Protein AF-A0A7S2CZG2-F1 (afdb_monomer_lite)

Foldseek 3Di:
DWEDWDAFPVRFKTKIKDKDWAAAAPLVDPVSCVVVVHHSVVSLVVCVVCALCACVVVVHDFMWIWIWIAGPPPRHTPDIGTDDGRRGRFFFVLSVQQVVCVVVVHDRGPRATQKAHWDADPVGWIWIWGSPQWIWTARRNYRDTDIDRRRGGARYFAWDDDVQKIWGDHPPDIDMGGD

InterPro domai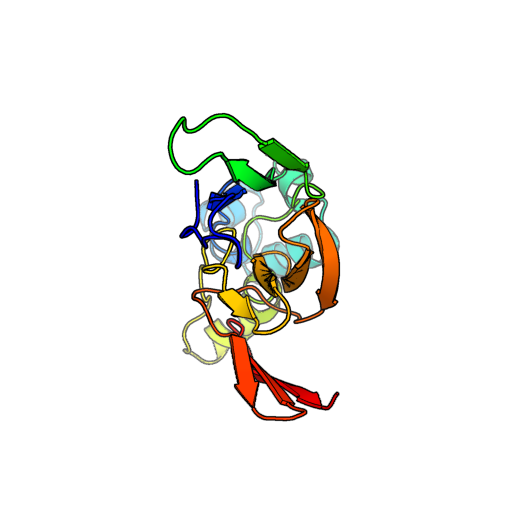ns:
  IPR011047 Quinoprotein alcohol dehydrogenase-like superfamily [SSF50998] (2-143)
  IPR015943 WD40/YVTN repeat-like-containing domain superfamily [G3DSA:2.130.10.10] (1-177)
  IPR018391 Pyrrolo-quinoline quinone beta-propeller repeat [SM00564] (49-82)
  IPR018391 Pyrrolo-quinoline quinone beta-propeller repeat [SM00564] (118-149)

pLDDT: mean 94.66, std 3.88, range [67.12, 98.25]

Organism: NCBI:txid327968

Sequence (179 aa):
CNSWPVVSPDGKSVIVPTGAFVGSPTAGETWIQQALHATREQIHNLSMALGDKELAFYHAQDKKAAVQAYDPKTGELQWSTELKPYGRYAARGDEEGYLQRDARHTRNQCLPAQFGAPTLSGDGKVYVGRADGLLYAVESGTGSFQTFDALAGFLHPGTSWAPGLMAVTTCDGLFVWEY

Structure (mmCIF, N/CA/C/O backbone):
data_AF-A0A7S2CZG2-F1
#
_entry.id   AF-A0A7S2CZG2-F1
#
loop_
_atom_site.group_PDB
_atom_site.id
_atom_site.type_symbol
_atom_site.label_atom_id
_atom_site.label_alt_id
_atom_site.label_comp_id
_atom_site.label_asym_id
_atom_site.label_entity_id
_atom_site.label_seq_id
_atom_site.pdbx_PDB_ins_code
_atom_site.Cartn_x
_atom_site.Cartn_y
_atom_site.Cartn_z
_atom_site.occupancy
_atom_site.B_iso_or_equiv
_atom_site.auth_seq_id
_atom_site.auth_comp_id
_atom_site.auth_asym_id
_atom_site.auth_atom_id
_atom_site.pdbx_PDB_model_num
ATOM 1 N N . CYS A 1 1 ? -1.890 11.545 1.581 1.00 67.12 1 CYS A N 1
ATOM 2 C CA . CYS A 1 1 ? -3.346 11.325 1.485 1.00 67.12 1 CYS A CA 1
ATOM 3 C C . CYS A 1 1 ? -3.788 10.390 2.601 1.00 67.12 1 CYS A C 1
ATOM 5 O O . CYS A 1 1 ? -2.965 9.639 3.111 1.00 67.12 1 CYS A O 1
ATOM 7 N N . ASN A 1 2 ? -5.057 10.446 2.974 1.00 75.75 2 ASN A N 1
ATOM 8 C CA . ASN A 1 2 ? -5.737 9.540 3.894 1.00 75.75 2 ASN A CA 1
ATOM 9 C C . ASN A 1 2 ? -6.685 8.627 3.103 1.00 75.75 2 ASN A C 1
ATOM 11 O O . ASN A 1 2 ? -7.240 9.046 2.089 1.00 75.75 2 ASN A O 1
ATOM 15 N N . SER A 1 3 ? -6.863 7.394 3.568 1.00 84.88 3 SER A N 1
ATOM 16 C CA . SER A 1 3 ? -8.023 6.574 3.198 1.00 84.88 3 SER A CA 1
ATOM 17 C C . SER A 1 3 ? -9.190 6.858 4.158 1.00 84.88 3 SER A C 1
ATOM 19 O O . SER A 1 3 ? -9.101 7.740 5.019 1.00 84.88 3 SER A O 1
ATOM 21 N N . TRP A 1 4 ? -10.304 6.147 3.994 1.00 90.38 4 TRP A N 1
ATOM 22 C CA . TRP A 1 4 ? -11.442 6.234 4.910 1.00 90.38 4 TRP A CA 1
ATOM 23 C C . TRP A 1 4 ? -11.061 5.799 6.341 1.00 90.38 4 TRP A C 1
ATOM 25 O O . TRP A 1 4 ? -10.179 4.959 6.506 1.00 90.38 4 TRP A O 1
ATOM 35 N N . PRO A 1 5 ? -11.710 6.343 7.383 1.00 94.56 5 PRO A N 1
ATOM 36 C CA . PRO A 1 5 ? -11.512 5.896 8.758 1.00 94.56 5 PRO A CA 1
ATOM 37 C C . PRO A 1 5 ? -12.299 4.616 9.076 1.00 94.56 5 PRO A C 1
ATOM 39 O O . PRO A 1 5 ? -13.361 4.372 8.503 1.00 94.56 5 PRO A O 1
ATOM 42 N N . VAL A 1 6 ? -11.853 3.880 10.095 1.00 96.00 6 VAL A N 1
ATOM 43 C CA . VAL A 1 6 ? -12.715 2.996 10.905 1.00 96.00 6 VAL A CA 1
ATOM 44 C C . VAL A 1 6 ? -12.664 3.415 12.372 1.00 96.00 6 VAL A C 1
ATOM 46 O O . VAL A 1 6 ? -11.672 3.980 12.826 1.00 96.00 6 VAL A O 1
ATOM 49 N N . VAL A 1 7 ? -13.729 3.142 13.122 1.00 96.44 7 VAL A N 1
ATOM 50 C CA . VAL A 1 7 ? -13.776 3.346 14.579 1.00 96.44 7 VAL A CA 1
ATOM 51 C C . VAL A 1 7 ? -13.499 2.009 15.268 1.00 96.44 7 VAL A C 1
ATOM 53 O O . VAL A 1 7 ? -13.991 0.983 14.805 1.00 96.44 7 VAL A O 1
ATOM 56 N N . SER A 1 8 ? -12.716 1.996 16.349 1.00 95.31 8 SER A N 1
ATOM 57 C CA . SER A 1 8 ? -12.454 0.784 17.139 1.00 95.31 8 SER A CA 1
ATOM 58 C C . SER A 1 8 ? -13.742 0.205 17.754 1.00 95.31 8 SER A C 1
ATOM 60 O O . SER A 1 8 ? -14.687 0.957 18.008 1.00 95.31 8 SER A O 1
ATOM 62 N N . PRO A 1 9 ? -13.801 -1.107 18.069 1.00 93.50 9 PRO A N 1
ATOM 63 C CA . PRO A 1 9 ? -14.999 -1.729 18.649 1.00 93.50 9 PRO A CA 1
ATOM 64 C C . PRO A 1 9 ? -15.473 -1.088 19.961 1.00 93.50 9 PRO A C 1
ATOM 66 O O . PRO A 1 9 ? -16.662 -1.096 20.266 1.00 93.50 9 PRO A O 1
ATOM 69 N N . ASP A 1 10 ? -14.547 -0.527 20.743 1.00 93.56 10 ASP A N 1
ATOM 70 C CA . ASP A 1 10 ? -14.826 0.151 22.012 1.00 93.56 10 ASP A CA 1
ATOM 71 C C . ASP A 1 10 ? -15.109 1.659 21.866 1.00 93.56 10 ASP A C 1
ATOM 73 O O . ASP A 1 10 ? -15.320 2.347 22.866 1.00 93.56 10 ASP A O 1
ATOM 77 N N . GLY A 1 11 ? -15.101 2.182 20.635 1.00 95.25 11 GLY A N 1
ATOM 78 C CA . GLY A 1 11 ? -15.378 3.583 20.328 1.00 95.25 11 GLY A CA 1
ATOM 79 C C . GLY A 1 11 ? -14.314 4.575 20.803 1.00 95.25 11 GLY A C 1
ATOM 80 O O . GLY A 1 11 ? -14.606 5.770 20.853 1.00 95.25 11 GLY A O 1
ATOM 81 N N . LYS A 1 12 ? -13.111 4.119 21.184 1.00 95.69 12 LYS A N 1
ATOM 82 C CA . LYS A 1 12 ? -12.040 4.984 21.717 1.00 95.69 12 LYS A CA 1
ATOM 83 C C . LYS A 1 12 ? -11.024 5.467 20.686 1.00 95.69 12 LYS A C 1
ATOM 85 O O . LYS A 1 12 ? -10.278 6.389 21.002 1.00 95.69 12 LYS A O 1
ATOM 90 N N . SER A 1 13 ? -10.997 4.894 19.485 1.00 97.50 13 SER A N 1
ATOM 91 C CA . SER A 1 13 ? -10.009 5.226 18.454 1.00 97.50 13 SER A CA 1
ATOM 92 C C . SER A 1 13 ? -10.659 5.378 17.081 1.00 97.50 13 SER A C 1
ATOM 94 O O . SER A 1 13 ? -11.448 4.532 16.667 1.00 97.50 13 SER A O 1
ATOM 96 N N . VAL A 1 14 ? -10.279 6.420 16.343 1.00 97.75 14 VAL A N 1
ATOM 97 C CA . VAL A 1 14 ? -10.475 6.548 14.892 1.00 97.75 14 VAL A CA 1
ATOM 98 C C . VAL A 1 14 ? -9.166 6.170 14.218 1.00 97.75 14 VAL A C 1
ATOM 100 O O . VAL A 1 14 ? -8.155 6.840 14.413 1.00 97.75 14 VAL A O 1
ATOM 103 N N . ILE A 1 15 ? -9.181 5.095 13.436 1.00 97.88 15 ILE A N 1
ATOM 104 C CA . ILE A 1 15 ? -8.002 4.517 12.792 1.00 97.88 15 ILE A CA 1
ATOM 105 C C . ILE A 1 15 ? -8.012 4.890 11.310 1.00 97.88 15 ILE A C 1
ATOM 107 O O . ILE A 1 15 ? -8.991 4.637 10.605 1.00 97.88 15 ILE A O 1
ATOM 111 N N . VAL A 1 16 ? -6.918 5.493 10.846 1.00 96.88 16 VAL A N 1
ATOM 112 C CA . VAL A 1 16 ? -6.755 6.045 9.498 1.00 96.88 16 VAL A CA 1
ATOM 113 C C . VAL A 1 16 ? -5.420 5.586 8.896 1.00 96.88 16 VAL A C 1
ATOM 115 O O . VAL A 1 16 ? -4.354 5.975 9.376 1.00 96.88 16 VAL A O 1
ATOM 118 N N . PRO A 1 17 ? -5.447 4.788 7.819 1.00 96.38 17 PRO A N 1
ATOM 119 C CA . PRO A 1 17 ? -4.294 4.561 6.952 1.00 96.38 17 PRO A CA 1
ATOM 120 C C . PRO A 1 17 ? -3.972 5.813 6.123 1.00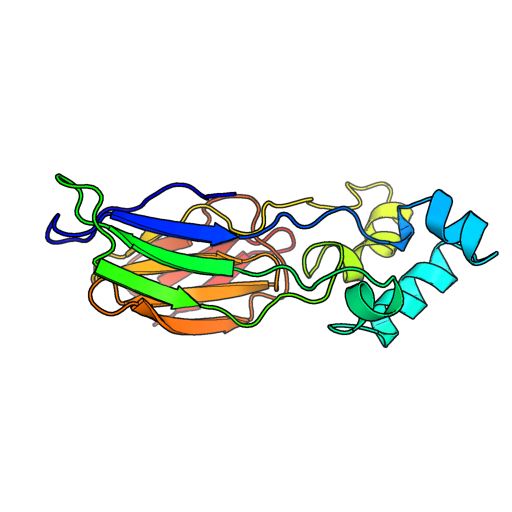 96.38 17 PRO A C 1
ATOM 122 O O . PRO A 1 17 ? -4.846 6.357 5.433 1.00 96.38 17 PRO A O 1
ATOM 125 N N . THR A 1 18 ? -2.716 6.261 6.161 1.00 94.81 18 THR A N 1
ATOM 126 C CA . THR A 1 18 ? -2.221 7.475 5.491 1.00 94.81 18 THR A CA 1
ATOM 127 C C . THR A 1 18 ? -0.965 7.188 4.665 1.00 94.81 18 THR A C 1
ATOM 129 O O . THR A 1 18 ? -0.108 6.401 5.050 1.00 94.81 18 THR A O 1
ATOM 132 N N . GLY A 1 19 ? -0.820 7.809 3.493 1.00 93.62 19 GLY A N 1
ATOM 133 C CA . GLY A 1 19 ? 0.377 7.648 2.659 1.00 93.62 19 GLY A CA 1
ATOM 134 C C . GLY A 1 19 ? 0.355 8.434 1.347 1.00 93.62 19 GLY A C 1
ATOM 135 O O . GLY A 1 19 ? -0.630 9.101 1.013 1.00 93.62 19 GLY A O 1
ATOM 136 N N . ALA A 1 20 ? 1.469 8.397 0.614 1.00 92.88 20 ALA A N 1
ATOM 137 C CA . ALA A 1 20 ? 1.606 9.035 -0.699 1.00 92.88 20 ALA A CA 1
ATOM 138 C C . ALA A 1 20 ? 1.006 8.166 -1.820 1.00 92.88 20 ALA A C 1
ATOM 140 O O . ALA A 1 20 ? 1.197 6.955 -1.807 1.00 92.88 20 ALA A O 1
ATOM 141 N N . PHE A 1 21 ? 0.311 8.776 -2.789 1.00 90.69 21 PHE A N 1
ATOM 142 C CA . PHE A 1 21 ? -0.283 8.072 -3.936 1.00 90.69 21 PHE A CA 1
ATOM 143 C C . PHE A 1 21 ? 0.754 7.297 -4.769 1.00 90.69 21 PHE A C 1
ATOM 145 O O . PHE A 1 21 ? 1.864 7.786 -5.011 1.00 90.69 21 PHE A O 1
ATOM 152 N N . VAL A 1 22 ? 0.348 6.139 -5.292 1.00 93.62 22 VAL A N 1
ATOM 153 C CA . VAL A 1 22 ? 0.954 5.516 -6.481 1.00 93.62 22 VAL A CA 1
ATOM 154 C C . VAL A 1 22 ? 0.456 6.198 -7.765 1.00 93.62 22 VAL A C 1
ATOM 156 O O . VAL A 1 22 ? -0.547 6.909 -7.743 1.00 93.62 22 VAL A O 1
ATOM 159 N N . GLY A 1 23 ? 1.208 6.051 -8.854 1.00 93.44 23 GLY A N 1
ATOM 160 C CA . GLY A 1 23 ? 0.886 6.572 -10.186 1.00 93.44 23 GLY A CA 1
ATOM 161 C C . GLY A 1 23 ? 0.622 5.451 -11.192 1.00 93.44 23 GLY A C 1
ATOM 162 O O . GLY A 1 23 ? 0.310 4.331 -10.797 1.00 93.44 23 GLY A O 1
ATOM 163 N N . SER A 1 24 ? 0.768 5.757 -12.483 1.00 95.12 24 SER A N 1
ATOM 164 C CA . SER A 1 24 ? 0.733 4.751 -13.553 1.00 95.12 24 SER A CA 1
ATOM 165 C C . SER A 1 24 ? 2.063 3.998 -13.676 1.00 95.12 24 SER A C 1
ATOM 167 O O . SER A 1 24 ? 3.096 4.553 -13.289 1.00 95.12 24 SER A O 1
ATOM 169 N N . PRO A 1 25 ? 2.065 2.782 -14.261 1.00 97.00 25 PRO A N 1
ATOM 170 C CA . PRO A 1 25 ? 3.283 2.066 -14.612 1.00 97.00 25 PRO A CA 1
ATOM 171 C C . PRO A 1 25 ? 4.239 2.915 -15.438 1.00 97.00 25 PRO A C 1
ATOM 173 O O . PRO A 1 25 ? 3.802 3.594 -16.370 1.00 97.00 25 PRO A O 1
ATOM 176 N N . THR A 1 26 ? 5.545 2.838 -15.169 1.00 95.81 26 THR A N 1
ATOM 177 C CA . THR A 1 26 ? 6.547 3.648 -15.897 1.00 95.81 26 THR A CA 1
ATOM 178 C C . THR A 1 26 ? 6.546 3.372 -17.403 1.00 95.81 26 THR A C 1
ATOM 180 O O . THR A 1 26 ? 6.798 4.267 -18.208 1.00 95.81 26 THR A O 1
ATOM 183 N N . ALA A 1 27 ? 6.151 2.168 -17.821 1.00 96.12 27 ALA A N 1
ATOM 184 C CA . ALA A 1 27 ? 5.936 1.822 -19.226 1.00 96.12 27 ALA A CA 1
ATOM 185 C C . ALA A 1 27 ? 4.739 2.548 -19.882 1.00 96.12 27 ALA A C 1
ATOM 187 O O . ALA A 1 27 ? 4.653 2.617 -21.107 1.00 96.12 27 ALA A O 1
ATOM 188 N N . GLY A 1 28 ? 3.798 3.090 -19.108 1.00 94.31 28 GLY A N 1
ATOM 189 C CA . GLY A 1 28 ? 2.730 3.957 -19.614 1.00 94.31 28 GLY A CA 1
ATOM 190 C C . GLY A 1 28 ? 3.172 5.397 -19.869 1.00 94.31 28 GLY A C 1
ATOM 191 O O . GLY A 1 28 ? 2.509 6.122 -20.609 1.00 94.31 28 GLY A O 1
ATOM 192 N N . GLU A 1 29 ? 4.313 5.800 -19.315 1.00 93.81 29 GLU A N 1
ATOM 193 C CA . GLU A 1 29 ? 4.810 7.167 -19.371 1.00 93.81 29 GLU A CA 1
ATOM 194 C C . GLU A 1 29 ? 5.630 7.399 -20.652 1.00 93.81 29 GLU A C 1
ATOM 196 O O . GLU A 1 29 ? 6.730 6.869 -20.846 1.00 93.81 29 GLU A O 1
ATOM 201 N N . THR A 1 30 ? 5.096 8.202 -21.574 1.00 92.94 30 THR A N 1
ATOM 202 C CA . THR A 1 30 ? 5.749 8.493 -22.866 1.00 92.94 30 THR A CA 1
ATOM 203 C C . THR A 1 30 ? 7.009 9.344 -22.720 1.00 92.94 30 THR A C 1
ATOM 205 O O . THR A 1 30 ? 7.944 9.195 -23.506 1.00 92.94 30 THR A O 1
ATOM 208 N N . TRP A 1 31 ? 7.078 10.192 -21.692 1.00 92.88 31 TRP A N 1
ATOM 209 C CA . TRP A 1 31 ? 8.256 11.011 -21.403 1.00 92.88 31 TRP A CA 1
ATOM 210 C C . TRP A 1 31 ? 9.444 10.172 -20.902 1.00 92.88 31 TRP A C 1
ATOM 212 O O . TRP A 1 31 ? 10.579 10.495 -21.240 1.00 92.88 31 TRP A O 1
ATOM 222 N N . ILE A 1 32 ? 9.209 9.059 -20.188 1.00 93.81 32 ILE A N 1
ATOM 223 C CA . ILE A 1 32 ? 10.273 8.125 -19.769 1.00 93.81 32 ILE A CA 1
ATOM 224 C C . ILE A 1 32 ? 10.882 7.431 -20.994 1.00 93.81 32 ILE A C 1
ATOM 226 O O . ILE A 1 32 ? 12.103 7.387 -21.142 1.00 93.81 32 ILE A O 1
ATOM 230 N N . GLN A 1 33 ? 10.036 6.951 -21.911 1.00 94.75 33 GLN A N 1
ATOM 231 C CA . GLN A 1 33 ? 10.467 6.338 -23.176 1.00 94.75 33 GLN A CA 1
ATOM 232 C C . GLN A 1 33 ? 11.316 7.302 -24.020 1.00 94.75 33 GLN A C 1
ATOM 234 O O . GLN A 1 33 ? 12.337 6.903 -24.580 1.00 94.75 33 GLN A O 1
ATOM 239 N N . GLN A 1 34 ? 10.932 8.583 -24.073 1.00 95.56 34 GLN A N 1
ATOM 240 C CA . GLN A 1 34 ? 11.700 9.629 -24.754 1.00 95.56 34 GLN A CA 1
ATOM 241 C C . GLN A 1 34 ? 13.032 9.926 -24.051 1.00 95.56 34 GLN A C 1
ATOM 243 O O . GLN A 1 34 ? 14.058 9.991 -24.723 1.00 95.56 34 GLN A O 1
ATOM 248 N N . ALA A 1 35 ? 13.032 10.071 -22.722 1.00 94.88 35 ALA A N 1
ATOM 249 C CA . ALA A 1 35 ? 14.221 10.407 -21.935 1.00 94.88 35 ALA A CA 1
ATOM 250 C C . ALA A 1 35 ? 15.284 9.295 -21.923 1.00 94.88 35 ALA A C 1
ATOM 252 O O . ALA A 1 35 ? 16.476 9.589 -21.868 1.00 94.88 35 ALA A O 1
ATOM 253 N N . LEU A 1 36 ? 14.864 8.027 -21.983 1.00 95.81 36 LEU A N 1
ATOM 254 C CA . LEU A 1 36 ? 15.755 6.860 -22.000 1.00 95.81 36 LEU A CA 1
ATOM 255 C C . LEU A 1 36 ? 15.979 6.275 -23.406 1.00 95.81 36 LEU A C 1
ATOM 257 O O . LEU A 1 36 ? 16.682 5.275 -23.535 1.00 95.81 36 LEU A O 1
ATOM 261 N N . HIS A 1 37 ? 15.393 6.876 -24.449 1.00 97.06 37 HIS A N 1
ATOM 262 C CA . HIS A 1 37 ? 15.414 6.380 -25.835 1.00 97.06 37 HIS A CA 1
ATOM 263 C C . HIS A 1 37 ? 15.036 4.889 -25.962 1.00 97.06 37 HIS A C 1
ATOM 265 O O . HIS A 1 37 ? 15.649 4.136 -26.719 1.00 97.06 37 HIS A O 1
ATOM 271 N N . ALA A 1 38 ? 14.021 4.466 -25.206 1.00 97.31 38 ALA A N 1
ATOM 272 C CA . ALA A 1 38 ? 13.674 3.064 -24.993 1.00 97.31 38 ALA A CA 1
ATOM 273 C C . ALA A 1 38 ? 12.197 2.778 -25.302 1.00 97.31 38 ALA A C 1
ATOM 275 O O . ALA A 1 38 ? 11.328 3.637 -25.149 1.00 97.31 38 ALA A O 1
ATOM 276 N N . THR A 1 39 ? 11.899 1.549 -25.725 1.00 97.06 39 THR A N 1
ATOM 277 C CA . THR A 1 39 ? 10.527 1.101 -25.987 1.00 97.06 39 THR A CA 1
ATOM 278 C C . THR A 1 39 ? 9.752 0.857 -24.693 1.00 97.06 39 THR A C 1
ATOM 280 O O . THR A 1 39 ? 10.320 0.597 -23.632 1.00 97.06 39 THR A O 1
ATOM 283 N N . ARG A 1 40 ? 8.422 0.839 -24.803 1.00 95.62 40 ARG A N 1
ATOM 284 C CA . ARG A 1 40 ? 7.490 0.417 -23.746 1.00 95.62 40 ARG A CA 1
ATOM 285 C C . ARG A 1 40 ? 7.884 -0.892 -23.048 1.00 95.62 40 ARG A C 1
ATOM 287 O O . ARG A 1 40 ? 7.807 -0.988 -21.828 1.00 95.62 40 ARG A O 1
ATOM 294 N N . GLU A 1 41 ? 8.335 -1.876 -23.824 1.00 97.06 41 GLU A N 1
ATOM 295 C CA . GLU A 1 41 ? 8.795 -3.177 -23.327 1.00 97.06 41 GLU A CA 1
ATOM 296 C C . GLU A 1 41 ? 10.114 -3.066 -22.554 1.00 97.06 41 GLU A C 1
ATOM 298 O O . GLU A 1 41 ? 10.244 -3.626 -21.468 1.00 97.06 41 GLU A O 1
ATOM 303 N N . GLN A 1 42 ? 11.072 -2.284 -23.059 1.00 97.94 42 GLN A N 1
ATOM 304 C CA . GLN A 1 42 ? 12.340 -2.037 -22.371 1.00 97.94 42 GLN A CA 1
ATOM 305 C C . GLN A 1 42 ? 12.136 -1.305 -21.036 1.00 97.94 42 GLN A C 1
ATOM 307 O O . GLN A 1 42 ? 12.758 -1.683 -20.046 1.00 97.94 42 GLN A O 1
ATOM 312 N N . ILE A 1 43 ? 11.233 -0.316 -20.979 1.00 97.75 43 ILE A N 1
ATOM 313 C CA . ILE A 1 43 ? 10.888 0.384 -19.730 1.00 97.75 43 ILE A CA 1
ATOM 314 C C . ILE A 1 43 ? 10.187 -0.549 -18.733 1.00 97.75 43 ILE A C 1
ATOM 316 O O . ILE A 1 43 ? 10.552 -0.566 -17.560 1.00 97.75 43 ILE A O 1
ATOM 320 N N . HIS A 1 44 ? 9.231 -1.369 -19.181 1.00 97.56 44 HIS A N 1
ATOM 321 C CA . HIS A 1 44 ? 8.577 -2.355 -18.314 1.00 97.56 44 HIS A CA 1
ATOM 322 C C . HIS A 1 44 ? 9.585 -3.363 -17.741 1.00 97.56 44 HIS A C 1
ATOM 324 O O . HIS A 1 44 ? 9.636 -3.563 -16.530 1.00 97.56 44 HIS A O 1
ATOM 330 N N . ASN A 1 45 ? 10.448 -3.938 -18.585 1.00 97.81 45 ASN A N 1
ATOM 331 C CA . ASN A 1 45 ? 11.479 -4.883 -18.150 1.00 97.81 45 ASN A CA 1
ATOM 332 C C . ASN A 1 45 ? 12.484 -4.237 -17.176 1.00 97.81 45 ASN A C 1
ATOM 334 O O . ASN A 1 45 ? 12.932 -4.890 -16.234 1.00 97.81 45 ASN A O 1
ATOM 338 N N . LEU A 1 46 ? 12.795 -2.948 -17.355 1.00 97.50 46 LEU A N 1
ATOM 339 C CA . LEU A 1 46 ? 13.591 -2.166 -16.408 1.00 97.50 46 LEU A CA 1
ATOM 340 C C . LEU A 1 46 ? 12.868 -1.994 -15.059 1.00 97.50 46 LEU A C 1
ATOM 342 O O . LEU A 1 46 ? 13.484 -2.246 -14.026 1.00 97.50 46 LEU A O 1
ATOM 346 N N . SER A 1 47 ? 11.573 -1.651 -15.044 1.00 97.19 47 SER A N 1
ATOM 347 C CA . SER A 1 47 ? 10.761 -1.601 -13.811 1.00 97.19 47 SER A CA 1
ATOM 348 C C . SER A 1 47 ? 10.772 -2.941 -13.068 1.00 97.19 47 SER A C 1
ATOM 350 O O . SER A 1 47 ? 11.052 -2.985 -11.867 1.00 97.19 47 SER A O 1
ATOM 352 N N . MET A 1 48 ? 10.557 -4.051 -13.789 1.00 97.38 48 MET A N 1
ATOM 353 C CA . MET A 1 48 ? 10.585 -5.404 -13.217 1.00 97.38 48 MET A CA 1
ATOM 354 C C . MET A 1 48 ? 11.947 -5.742 -12.594 1.00 97.38 48 MET A C 1
ATOM 356 O O . MET A 1 48 ? 12.002 -6.336 -11.519 1.00 97.38 48 MET A O 1
ATOM 360 N N . ALA A 1 49 ? 13.049 -5.350 -13.242 1.00 97.88 49 ALA A N 1
ATOM 361 C CA . ALA A 1 49 ? 14.404 -5.590 -12.744 1.00 97.88 49 ALA A CA 1
ATOM 362 C C . ALA A 1 49 ? 14.788 -4.693 -11.550 1.00 97.88 49 ALA A C 1
ATOM 364 O O . ALA A 1 49 ? 15.593 -5.100 -10.709 1.00 97.88 49 ALA A O 1
ATOM 365 N N . LEU A 1 50 ? 14.235 -3.478 -11.466 1.00 97.75 50 LEU A N 1
ATOM 366 C CA . LEU A 1 50 ? 14.479 -2.541 -10.367 1.00 97.75 50 LEU A CA 1
ATOM 367 C C . LEU A 1 50 ? 13.679 -2.896 -9.105 1.00 97.75 50 LEU A C 1
ATOM 369 O O . LEU A 1 50 ? 14.206 -2.762 -7.996 1.00 97.75 50 LEU A O 1
ATOM 373 N N . GLY A 1 51 ? 12.426 -3.339 -9.257 1.00 96.19 51 GLY A N 1
ATOM 374 C CA . GLY A 1 51 ? 11.520 -3.618 -8.141 1.00 96.19 51 GLY A CA 1
ATOM 375 C C . GLY A 1 51 ? 11.410 -2.419 -7.193 1.00 96.19 51 GLY A C 1
ATOM 376 O O . GLY A 1 51 ? 11.256 -1.285 -7.636 1.00 96.19 51 GLY A O 1
ATOM 377 N N . ASP A 1 52 ? 11.580 -2.645 -5.888 1.00 95.69 52 ASP A N 1
ATOM 378 C CA . ASP A 1 52 ? 11.601 -1.602 -4.843 1.00 95.69 52 ASP A CA 1
ATOM 379 C C . ASP A 1 52 ? 12.664 -0.492 -5.031 1.00 95.69 52 ASP A C 1
ATOM 381 O O . ASP A 1 52 ? 12.705 0.444 -4.241 1.00 95.69 52 ASP A O 1
ATOM 385 N N . LYS A 1 53 ? 13.556 -0.580 -6.027 1.00 97.44 53 LYS A N 1
ATOM 386 C CA . LYS A 1 53 ? 14.551 0.464 -6.336 1.00 97.44 53 LYS A CA 1
ATOM 387 C C . LYS A 1 53 ? 14.131 1.381 -7.487 1.00 97.44 53 LYS A C 1
ATOM 389 O O . LYS A 1 53 ? 14.923 2.229 -7.893 1.00 97.44 53 LYS A O 1
ATOM 394 N N . GLU A 1 54 ? 12.928 1.211 -8.033 1.00 97.44 54 GLU A N 1
ATOM 395 C CA . GLU A 1 54 ? 12.461 1.957 -9.202 1.00 97.44 54 GLU A CA 1
ATOM 396 C C . GLU A 1 54 ? 12.427 3.471 -8.948 1.00 97.44 54 GLU A C 1
ATOM 398 O O . GLU A 1 54 ? 13.054 4.222 -9.692 1.00 97.44 54 GLU A O 1
ATOM 403 N N . LEU A 1 55 ? 11.787 3.936 -7.869 1.00 96.81 55 LEU A N 1
ATOM 404 C CA . LEU A 1 55 ? 11.746 5.368 -7.543 1.00 96.81 55 LEU A CA 1
ATOM 405 C C . LEU A 1 55 ? 13.157 5.943 -7.355 1.00 96.81 55 LEU A C 1
ATOM 407 O O . LEU A 1 55 ? 13.464 6.997 -7.911 1.00 96.81 55 LEU A O 1
ATOM 411 N N . ALA A 1 56 ? 14.040 5.220 -6.661 1.00 97.31 56 ALA A N 1
ATOM 412 C CA . ALA A 1 56 ? 15.425 5.636 -6.446 1.00 97.31 56 ALA A CA 1
ATOM 413 C C . ALA A 1 56 ? 16.232 5.761 -7.756 1.00 97.31 56 ALA A C 1
ATOM 415 O O . ALA A 1 56 ? 17.039 6.684 -7.883 1.00 97.31 56 ALA A O 1
ATOM 416 N N . PHE A 1 57 ? 15.996 4.882 -8.739 1.00 96.62 57 PHE A N 1
ATOM 417 C CA . PHE A 1 57 ? 16.602 4.965 -10.076 1.00 96.62 57 PHE A CA 1
ATOM 418 C C . PHE A 1 57 ? 16.193 6.248 -10.814 1.00 96.62 57 PHE A C 1
ATOM 420 O O . PHE A 1 57 ? 17.036 6.893 -11.431 1.00 96.62 57 PHE A O 1
ATOM 427 N N . TYR A 1 58 ? 14.931 6.666 -10.686 1.00 94.62 58 TYR A N 1
ATOM 428 C CA . TYR A 1 58 ? 14.417 7.922 -11.247 1.00 94.62 58 TYR A CA 1
ATOM 429 C C . TYR A 1 58 ? 14.617 9.145 -10.324 1.00 94.62 58 TYR A C 1
ATOM 431 O O . TYR A 1 58 ? 14.007 10.191 -10.541 1.00 94.62 58 TYR A O 1
ATOM 439 N N . HIS A 1 59 ? 15.461 9.033 -9.290 1.00 95.12 59 HIS A N 1
ATOM 440 C CA . HIS A 1 59 ? 15.724 10.071 -8.278 1.00 95.12 59 HIS A CA 1
ATOM 441 C C . HIS A 1 59 ? 14.478 10.578 -7.515 1.00 95.12 59 HIS A C 1
ATOM 443 O O . HIS A 1 59 ? 14.495 11.659 -6.921 1.00 95.12 59 HIS A O 1
ATOM 449 N N . ALA A 1 60 ? 13.406 9.787 -7.490 1.00 94.81 60 ALA A N 1
ATOM 450 C CA . ALA A 1 60 ? 12.212 10.027 -6.692 1.00 94.81 60 ALA A CA 1
ATOM 451 C C . ALA A 1 60 ? 12.361 9.451 -5.270 1.00 94.81 60 ALA A C 1
ATOM 453 O O . ALA A 1 60 ? 13.165 8.555 -5.014 1.00 94.81 60 ALA A O 1
ATOM 454 N N . GLN A 1 61 ? 11.572 9.971 -4.326 1.00 95.81 61 GLN A N 1
ATOM 455 C CA . GLN A 1 61 ? 11.531 9.466 -2.950 1.00 95.81 61 GLN A CA 1
ATOM 456 C C . GLN A 1 61 ? 10.513 8.333 -2.799 1.00 95.81 61 GLN A C 1
ATOM 458 O O . GLN A 1 61 ? 9.398 8.433 -3.316 1.00 95.81 61 GLN A O 1
ATOM 463 N N . ASP A 1 62 ? 10.862 7.316 -2.008 1.00 97.12 62 ASP A N 1
ATOM 464 C CA . ASP A 1 62 ? 9.948 6.231 -1.650 1.00 97.12 62 ASP A CA 1
ATOM 465 C C . ASP A 1 62 ? 8.663 6.747 -0.985 1.00 97.12 62 ASP A C 1
ATOM 467 O O . ASP A 1 62 ? 8.662 7.634 -0.121 1.00 97.12 62 ASP A O 1
ATOM 471 N N . LYS A 1 63 ? 7.540 6.130 -1.353 1.00 95.50 63 LYS A N 1
ATOM 472 C CA . LYS A 1 63 ? 6.200 6.498 -0.896 1.00 95.50 63 LYS A CA 1
ATOM 473 C C . LYS A 1 63 ? 5.994 6.033 0.548 1.00 95.50 63 LYS A C 1
ATOM 475 O O . LYS A 1 63 ? 5.635 4.879 0.808 1.00 95.50 63 LYS A O 1
ATOM 480 N N . LY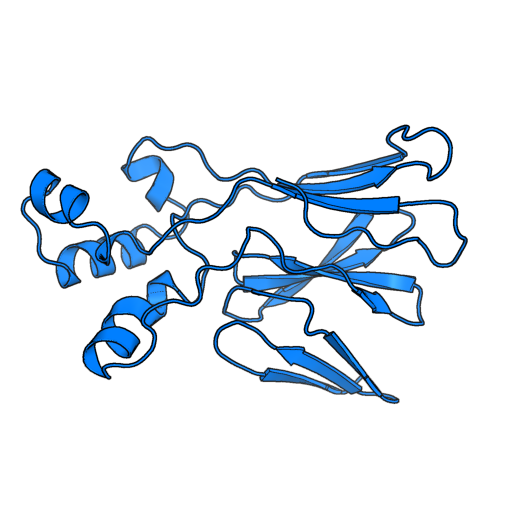S A 1 64 ? 6.224 6.947 1.496 1.00 95.56 64 LYS A N 1
ATOM 481 C CA . LYS A 1 64 ? 5.934 6.752 2.927 1.00 95.56 64 LYS A CA 1
ATOM 482 C C . LYS A 1 64 ? 4.449 6.463 3.165 1.00 95.56 64 LYS A C 1
ATOM 484 O O . LYS A 1 64 ? 3.581 6.961 2.438 1.00 95.56 64 LYS A O 1
ATOM 489 N N . ALA A 1 65 ? 4.176 5.660 4.188 1.00 96.12 65 ALA A N 1
ATOM 490 C CA . ALA A 1 65 ? 2.835 5.296 4.615 1.00 96.12 65 ALA A CA 1
ATOM 491 C C . ALA A 1 65 ? 2.820 4.883 6.094 1.00 96.12 65 ALA A C 1
ATOM 493 O O . ALA A 1 65 ? 3.807 4.335 6.578 1.00 96.12 65 ALA A O 1
ATOM 494 N N . ALA A 1 66 ? 1.694 5.094 6.766 1.00 97.19 66 ALA A N 1
ATOM 495 C CA . ALA A 1 66 ? 1.447 4.711 8.148 1.00 97.19 66 ALA A CA 1
ATOM 496 C C . ALA A 1 66 ? -0.004 4.236 8.332 1.00 97.19 66 ALA A C 1
ATOM 498 O O . ALA A 1 66 ? -0.882 4.539 7.521 1.00 97.19 66 ALA A O 1
ATOM 499 N N . VAL A 1 67 ? -0.267 3.525 9.425 1.00 97.69 67 VAL A N 1
ATOM 500 C CA . VAL A 1 67 ? -1.615 3.369 9.991 1.00 97.69 67 VAL A CA 1
ATOM 501 C C . VAL A 1 67 ? -1.609 4.068 11.342 1.00 97.69 67 VAL A C 1
ATOM 503 O O . VAL A 1 67 ? -0.673 3.888 12.115 1.00 97.69 67 VAL A O 1
ATOM 506 N N . GLN A 1 68 ? -2.602 4.912 11.607 1.00 97.88 68 GLN A N 1
ATOM 507 C CA . GLN A 1 68 ? -2.570 5.848 12.734 1.00 97.88 68 GLN A CA 1
ATOM 508 C C . GLN A 1 68 ? -3.909 5.829 13.465 1.00 97.88 68 GLN A C 1
ATOM 510 O O . GLN A 1 68 ? -4.947 5.769 12.810 1.00 97.88 68 GLN A O 1
ATOM 515 N N . ALA A 1 69 ? -3.901 5.905 14.794 1.00 98.06 69 ALA A N 1
ATOM 516 C CA . ALA A 1 69 ? -5.105 6.045 15.606 1.00 98.06 69 ALA A CA 1
ATOM 517 C C . ALA A 1 69 ? -5.160 7.401 16.300 1.00 98.06 69 ALA A C 1
ATOM 519 O O . ALA A 1 69 ? -4.158 7.875 16.837 1.00 98.06 69 ALA A O 1
ATOM 520 N N . TYR A 1 70 ? -6.357 7.973 16.344 1.00 98.25 70 TYR A N 1
ATOM 521 C CA . TYR A 1 70 ? -6.650 9.250 16.978 1.00 98.25 70 TYR A CA 1
ATOM 522 C C . TYR A 1 70 ? -7.818 9.112 17.950 1.00 98.25 70 TYR A C 1
ATOM 524 O O . TYR A 1 70 ? -8.733 8.321 17.712 1.00 98.25 70 TYR A O 1
ATOM 532 N N . ASP A 1 71 ? -7.832 9.911 19.012 1.00 97.94 71 ASP A N 1
ATOM 533 C CA . ASP A 1 71 ? -9.013 10.034 19.863 1.00 97.94 71 ASP A CA 1
ATOM 534 C C . ASP A 1 71 ? -10.182 10.651 19.056 1.00 97.94 71 ASP A C 1
ATOM 536 O O . ASP A 1 71 ? -10.010 11.712 18.449 1.00 97.94 71 ASP A O 1
ATOM 540 N N . PRO A 1 72 ? -11.378 10.029 19.027 1.00 96.75 72 PRO A N 1
ATOM 541 C CA . PRO A 1 72 ? -12.516 10.497 18.229 1.00 96.75 72 PRO A CA 1
ATOM 542 C C . PRO A 1 72 ? -13.087 11.854 18.660 1.00 96.75 72 PRO A C 1
ATOM 544 O O . PRO A 1 72 ? -13.871 12.439 17.914 1.00 96.75 72 PRO A O 1
ATOM 547 N N . LYS A 1 73 ? -12.772 12.329 19.871 1.00 96.69 73 LYS A N 1
ATOM 548 C CA . LYS A 1 73 ? -13.310 13.562 20.459 1.00 96.69 73 LYS A CA 1
ATOM 549 C C . LYS A 1 73 ? -12.302 14.703 20.406 1.00 96.69 73 LYS A C 1
ATOM 551 O O . LYS A 1 73 ? -12.712 15.834 20.157 1.00 96.69 73 LYS A O 1
ATOM 556 N N . THR A 1 74 ? -11.020 14.429 20.661 1.00 97.88 74 THR A N 1
ATOM 557 C CA . THR A 1 74 ? -9.960 15.456 20.679 1.00 97.88 74 THR A CA 1
ATOM 558 C C . THR A 1 74 ? -9.163 15.524 19.376 1.00 97.88 74 THR A C 1
ATOM 560 O O . THR A 1 74 ? -8.606 16.574 19.062 1.00 97.88 74 THR A O 1
ATOM 563 N N . GLY A 1 75 ? -9.118 14.438 18.597 1.00 96.44 75 GLY A N 1
ATOM 564 C CA . GLY A 1 75 ? -8.252 14.312 17.422 1.00 96.44 75 GLY A CA 1
ATOM 565 C C . GLY A 1 75 ? -6.772 14.096 17.761 1.00 96.44 75 GLY A C 1
ATOM 566 O O . GLY A 1 75 ? -5.932 14.134 16.864 1.00 96.44 75 GLY A O 1
ATOM 567 N N . GLU A 1 76 ? -6.427 13.877 19.034 1.00 98.12 76 GLU A N 1
ATOM 568 C CA . GLU A 1 76 ? -5.049 13.625 19.464 1.00 98.12 76 GLU A CA 1
ATOM 569 C C . GLU A 1 76 ? -4.565 12.246 19.004 1.00 98.12 76 GLU A C 1
ATOM 571 O O . GLU A 1 76 ? -5.300 11.261 19.077 1.00 98.12 76 GLU A O 1
ATOM 576 N N . LEU A 1 77 ? -3.314 12.168 18.542 1.00 97.69 77 LEU A N 1
ATOM 577 C CA . LEU A 1 77 ? -2.684 10.919 18.112 1.00 97.69 77 LEU A CA 1
ATOM 578 C C . LEU A 1 77 ? -2.482 9.981 19.313 1.00 97.69 77 LEU A C 1
ATOM 580 O O . LEU A 1 77 ? -1.753 10.311 20.246 1.00 97.69 77 LEU A O 1
ATOM 584 N N . GLN A 1 78 ? -3.081 8.795 19.249 1.00 98.00 78 GLN A N 1
ATOM 585 C CA . GLN A 1 78 ? -2.945 7.734 20.249 1.00 98.00 78 GLN A CA 1
ATOM 586 C C . GLN A 1 78 ? -1.778 6.796 19.914 1.00 98.00 78 GLN A C 1
ATOM 588 O O . GLN A 1 78 ? -0.966 6.485 20.783 1.00 98.00 78 GLN A O 1
ATOM 593 N N . TRP A 1 79 ? -1.666 6.369 18.651 1.00 97.81 79 TRP A N 1
ATOM 594 C CA . TRP A 1 79 ? -0.533 5.587 18.143 1.00 97.81 79 TRP A CA 1
ATOM 595 C C . TRP A 1 79 ? -0.325 5.801 16.635 1.00 97.81 79 TRP A C 1
ATOM 597 O O . TRP A 1 79 ? -1.261 6.136 15.911 1.00 97.81 79 TRP A O 1
ATOM 607 N N . SER A 1 80 ? 0.908 5.598 16.154 1.00 97.75 80 SER A N 1
ATOM 608 C CA . SER A 1 80 ? 1.266 5.613 14.725 1.00 97.75 80 SER A CA 1
ATOM 609 C C . SER A 1 80 ? 2.175 4.430 14.416 1.00 97.75 80 SER A C 1
ATOM 611 O O . SER A 1 80 ? 3.247 4.305 15.009 1.00 97.75 80 SER A O 1
ATOM 613 N N . THR A 1 81 ? 1.760 3.584 13.479 1.00 97.81 81 THR A N 1
ATOM 614 C CA . THR A 1 81 ? 2.569 2.492 12.939 1.00 97.81 81 THR A CA 1
ATOM 615 C C . THR A 1 81 ? 3.069 2.887 11.557 1.00 97.81 81 THR A C 1
ATOM 617 O O . THR A 1 81 ? 2.334 2.799 10.572 1.00 97.81 81 THR A O 1
ATOM 620 N N . GLU A 1 82 ? 4.329 3.312 11.473 1.00 97.38 82 GLU A N 1
ATOM 621 C CA . GLU A 1 82 ? 4.995 3.592 10.198 1.00 97.38 82 GLU A CA 1
ATOM 622 C C . GLU A 1 82 ? 5.267 2.284 9.441 1.00 97.38 82 GLU A C 1
ATOM 624 O O . GLU A 1 82 ? 5.802 1.322 9.997 1.00 97.38 82 GLU A O 1
ATOM 629 N N . LEU A 1 83 ? 4.916 2.242 8.157 1.00 96.75 83 LEU A N 1
ATOM 630 C CA . LEU A 1 83 ? 5.140 1.089 7.288 1.00 96.75 83 LEU A CA 1
ATOM 631 C C . LEU A 1 83 ? 6.425 1.267 6.475 1.00 96.75 83 LEU A C 1
ATOM 633 O O . LEU A 1 83 ? 6.853 2.389 6.190 1.00 96.75 83 LEU A O 1
ATOM 637 N N . LYS A 1 84 ? 7.009 0.151 6.014 1.00 95.94 84 LYS A N 1
ATOM 638 C CA . LYS A 1 84 ? 8.122 0.174 5.052 1.00 95.94 84 LYS A CA 1
ATOM 639 C C . LYS A 1 84 ? 7.739 1.066 3.851 1.00 95.94 84 LYS A C 1
ATOM 641 O O . LYS A 1 84 ? 6.707 0.788 3.224 1.00 95.94 84 LYS A O 1
ATOM 646 N N . PRO A 1 85 ? 8.524 2.107 3.510 1.00 96.00 85 PRO A N 1
ATOM 647 C CA . PRO A 1 85 ? 8.279 2.935 2.331 1.00 96.00 85 PRO A CA 1
ATOM 648 C C . PRO A 1 85 ? 8.178 2.094 1.052 1.00 96.00 85 PRO A C 1
ATOM 650 O O . PRO A 1 85 ? 8.844 1.068 0.925 1.00 96.00 85 PRO A O 1
ATOM 653 N N . TYR A 1 86 ? 7.305 2.501 0.129 1.00 96.44 86 TYR A N 1
ATOM 654 C CA . TYR A 1 86 ? 7.062 1.770 -1.116 1.00 96.44 86 TYR A CA 1
ATOM 655 C C . TYR A 1 86 ? 7.836 2.400 -2.279 1.00 96.44 86 TYR A C 1
ATOM 657 O O . TYR A 1 86 ? 7.653 3.581 -2.575 1.00 96.44 86 TYR A O 1
ATOM 665 N N . GLY A 1 87 ? 8.710 1.611 -2.905 1.00 96.88 87 GLY A N 1
ATOM 666 C CA . GLY A 1 87 ? 9.759 2.076 -3.820 1.00 96.88 87 GLY A CA 1
ATOM 667 C C . GLY A 1 87 ? 9.409 2.076 -5.314 1.00 96.88 87 GLY A C 1
ATOM 668 O O . GLY A 1 87 ? 10.318 2.131 -6.140 1.00 96.88 87 GLY A O 1
ATOM 669 N N . ARG A 1 88 ? 8.121 1.983 -5.678 1.00 96.38 88 ARG A N 1
ATOM 670 C CA . ARG A 1 88 ? 7.648 1.819 -7.071 1.00 96.38 88 ARG A CA 1
ATOM 671 C C . ARG A 1 88 ? 6.672 2.900 -7.512 1.00 96.38 88 ARG A C 1
ATOM 673 O O . ARG A 1 88 ? 6.063 3.559 -6.667 1.00 96.38 88 ARG A O 1
ATOM 680 N N . TYR A 1 89 ? 6.525 3.093 -8.821 1.00 95.00 89 TYR A N 1
ATOM 681 C CA . TYR A 1 89 ? 5.607 4.085 -9.381 1.00 95.00 89 TYR A CA 1
ATOM 682 C C . TYR A 1 89 ? 4.143 3.696 -9.183 1.00 95.00 89 TYR A C 1
ATOM 684 O O . TYR A 1 89 ? 3.448 4.399 -8.437 1.00 95.00 89 TYR A O 1
ATOM 692 N N . ALA A 1 90 ? 3.685 2.612 -9.808 1.00 96.75 90 ALA A N 1
ATOM 693 C CA . ALA A 1 90 ? 2.331 2.088 -9.664 1.00 96.75 90 ALA A CA 1
ATOM 694 C C . ALA A 1 90 ? 2.213 1.032 -8.566 1.00 96.75 90 ALA A C 1
ATOM 696 O O . ALA A 1 90 ? 3.195 0.640 -7.939 1.00 96.75 90 ALA A O 1
ATOM 697 N N . ALA A 1 91 ? 0.980 0.594 -8.315 1.00 96.81 91 ALA A N 1
ATOM 698 C CA . ALA A 1 91 ? 0.721 -0.525 -7.426 1.00 96.81 91 ALA A CA 1
ATOM 699 C C . ALA A 1 91 ? 1.294 -1.835 -7.983 1.00 96.81 91 ALA A C 1
ATOM 701 O O . ALA A 1 91 ? 1.384 -2.045 -9.196 1.00 96.81 91 ALA A O 1
ATOM 702 N N . ARG A 1 92 ? 1.583 -2.772 -7.079 1.00 96.62 92 ARG A N 1
ATOM 703 C CA . ARG A 1 92 ? 1.821 -4.169 -7.442 1.00 96.62 92 ARG A CA 1
ATOM 704 C C . ARG A 1 92 ? 0.580 -4.723 -8.151 1.00 96.62 92 ARG A C 1
ATOM 706 O O . ARG A 1 92 ? -0.548 -4.352 -7.814 1.00 96.62 92 ARG A O 1
ATOM 713 N N . GLY A 1 93 ? 0.787 -5.572 -9.148 1.00 95.81 93 GLY A N 1
ATOM 714 C CA . GLY A 1 93 ? -0.236 -6.015 -10.093 1.00 95.81 93 GLY A CA 1
ATOM 715 C C . GLY A 1 93 ? -0.378 -5.051 -11.272 1.00 95.81 93 GLY A C 1
ATOM 716 O O . GLY A 1 93 ? -0.371 -5.489 -12.426 1.00 95.81 93 GLY A O 1
ATOM 717 N N . ASP A 1 94 ? -0.434 -3.737 -11.035 1.00 96.69 94 ASP A N 1
ATOM 718 C CA . ASP A 1 94 ? -0.521 -2.757 -12.124 1.00 96.69 94 ASP A CA 1
ATOM 719 C C . ASP A 1 94 ? 0.754 -2.726 -12.961 1.00 96.69 94 ASP A C 1
ATOM 721 O O . ASP A 1 94 ? 0.648 -2.881 -14.177 1.00 96.69 94 ASP A O 1
ATOM 725 N N . GLU A 1 95 ? 1.931 -2.623 -12.334 1.00 93.12 95 GLU A N 1
ATOM 726 C CA . GLU A 1 95 ? 3.221 -2.674 -1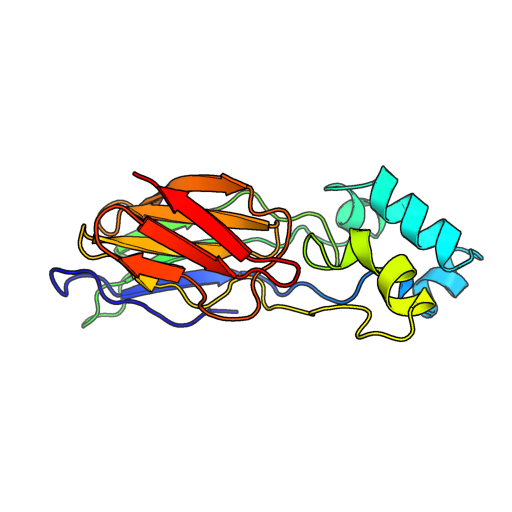3.039 1.00 93.12 95 GLU A CA 1
ATOM 727 C C . GLU A 1 95 ? 3.399 -3.993 -13.811 1.00 93.12 95 GLU A C 1
ATOM 729 O O . GLU A 1 95 ? 3.654 -3.980 -15.016 1.00 93.12 95 GLU A O 1
ATOM 734 N N . GLU A 1 96 ? 3.241 -5.137 -13.132 1.00 94.94 96 GLU A N 1
ATOM 735 C CA . GLU A 1 96 ? 3.482 -6.483 -13.673 1.00 94.94 96 GLU A CA 1
ATOM 736 C C . GLU A 1 96 ? 2.532 -6.836 -14.824 1.00 94.94 96 GLU A C 1
ATOM 738 O O . GLU A 1 96 ? 2.947 -7.388 -15.842 1.00 94.94 96 GLU A O 1
ATOM 743 N N . GLY A 1 97 ? 1.241 -6.529 -14.679 1.00 95.44 97 GLY A N 1
ATOM 744 C CA . GLY A 1 97 ? 0.230 -6.884 -15.674 1.00 95.44 97 GLY A CA 1
ATOM 745 C C . GLY A 1 97 ? 0.103 -5.888 -16.830 1.00 95.44 97 GLY A C 1
ATOM 746 O O . GLY A 1 97 ? -0.618 -6.178 -17.786 1.00 95.44 97 GLY A O 1
ATOM 747 N N . TYR A 1 98 ? 0.776 -4.732 -16.767 1.00 96.06 98 TYR A N 1
ATOM 748 C CA . TYR A 1 98 ? 0.517 -3.583 -17.640 1.00 96.06 98 TYR A CA 1
ATOM 749 C C . TYR A 1 98 ? 0.492 -3.931 -19.135 1.00 96.06 98 TYR A C 1
ATOM 751 O O . TYR A 1 98 ? -0.535 -3.772 -19.798 1.00 96.06 98 TYR A O 1
ATOM 759 N N . LEU A 1 99 ? 1.601 -4.464 -19.664 1.00 96.25 99 LEU A N 1
ATOM 760 C CA . LEU A 1 99 ? 1.720 -4.789 -21.090 1.00 96.25 99 LEU A CA 1
ATOM 761 C C . LEU A 1 99 ? 0.806 -5.948 -21.506 1.00 96.25 99 LEU A C 1
ATOM 763 O O . LEU A 1 99 ? 0.287 -5.949 -22.621 1.00 96.25 99 LEU A O 1
ATOM 767 N N . GLN A 1 100 ? 0.561 -6.914 -20.614 1.00 95.31 100 GLN A N 1
ATOM 768 C CA . GLN A 1 100 ? -0.329 -8.042 -20.897 1.00 95.31 100 GLN A CA 1
ATOM 769 C C . GLN A 1 100 ? -1.787 -7.583 -21.050 1.00 95.31 100 GLN A C 1
ATOM 771 O O . GLN A 1 100 ? -2.478 -8.031 -21.965 1.00 95.31 100 GLN A O 1
ATOM 776 N N . ARG A 1 101 ? -2.266 -6.702 -20.161 1.00 95.69 101 ARG A N 1
ATOM 777 C CA . ARG A 1 101 ? -3.628 -6.149 -20.228 1.00 95.69 101 ARG A CA 1
ATOM 778 C C . ARG A 1 101 ? -3.796 -5.233 -21.447 1.00 95.69 101 ARG A C 1
ATOM 780 O O . ARG A 1 101 ? -4.794 -5.330 -22.156 1.00 95.69 101 ARG A O 1
ATOM 787 N N . ASP A 1 102 ? -2.783 -4.421 -21.747 1.00 94.69 102 ASP A N 1
ATOM 788 C CA . ASP A 1 102 ? -2.758 -3.530 -22.913 1.00 94.69 102 ASP A CA 1
ATOM 789 C C . ASP A 1 102 ? -2.830 -4.298 -24.247 1.00 94.69 102 ASP A C 1
ATOM 791 O O . ASP A 1 102 ? -3.696 -4.021 -25.079 1.00 94.69 102 ASP A O 1
ATOM 795 N N . ALA A 1 103 ? -2.010 -5.345 -24.404 1.00 95.81 103 ALA A N 1
ATOM 796 C CA . ALA A 1 103 ? -2.013 -6.227 -25.576 1.00 95.81 103 ALA A CA 1
ATOM 797 C C . ALA A 1 103 ? -3.318 -7.032 -25.747 1.00 95.81 103 ALA A C 1
ATOM 799 O O . ALA A 1 103 ? -3.600 -7.533 -26.833 1.00 95.81 103 ALA A O 1
ATOM 800 N N . ARG A 1 104 ? -4.125 -7.160 -24.685 1.00 96.19 104 ARG A N 1
ATOM 801 C CA . ARG A 1 104 ? -5.466 -7.771 -24.713 1.00 96.19 104 ARG A CA 1
ATOM 802 C C . ARG A 1 104 ? -6.588 -6.759 -24.963 1.00 96.19 104 ARG A C 1
ATOM 804 O O . ARG A 1 104 ? -7.750 -7.155 -24.968 1.00 96.19 104 ARG A O 1
ATOM 811 N N . HIS A 1 105 ? -6.262 -5.476 -25.138 1.00 93.75 105 HIS A N 1
ATOM 812 C CA . HIS A 1 105 ? -7.218 -4.369 -25.240 1.00 93.75 105 HIS A CA 1
ATOM 813 C C . HIS A 1 105 ? -8.213 -4.305 -24.065 1.00 93.75 105 HIS A C 1
ATOM 815 O O . HIS A 1 105 ? -9.361 -3.887 -24.219 1.00 93.75 105 HIS A O 1
ATOM 821 N N . THR A 1 106 ? -7.770 -4.716 -22.874 1.00 92.81 106 THR A N 1
ATOM 822 C CA . THR A 1 106 ? -8.516 -4.546 -21.624 1.00 92.81 106 THR A CA 1
ATOM 823 C C . THR A 1 106 ? -7.997 -3.330 -20.855 1.00 92.81 106 THR A C 1
ATOM 825 O O . THR A 1 106 ? -7.031 -2.680 -21.256 1.00 92.81 106 THR A O 1
ATOM 828 N N . ARG A 1 107 ? -8.645 -2.985 -19.734 1.00 91.81 107 ARG A N 1
ATOM 829 C CA . ARG A 1 107 ? -8.160 -1.938 -18.824 1.00 91.81 107 ARG A CA 1
ATOM 830 C C . ARG A 1 107 ? -6.723 -2.272 -18.389 1.00 91.81 107 ARG A C 1
ATOM 832 O O . ARG A 1 107 ? -6.523 -3.238 -17.657 1.00 91.81 107 ARG A O 1
ATOM 839 N N . ASN A 1 108 ? -5.745 -1.477 -18.827 1.00 94.31 108 ASN A N 1
ATOM 840 C CA . ASN A 1 108 ? -4.319 -1.791 -18.668 1.00 94.31 108 ASN A CA 1
ATOM 841 C C . ASN A 1 108 ? -3.795 -1.676 -17.222 1.00 94.31 108 ASN A C 1
ATOM 843 O O . ASN A 1 108 ? -2.861 -2.388 -16.852 1.00 94.31 108 ASN A O 1
ATOM 847 N N . GLN A 1 109 ? -4.446 -0.862 -16.390 1.00 94.69 109 GLN A N 1
ATOM 848 C CA . GLN A 1 109 ? -4.144 -0.687 -14.966 1.00 94.69 109 GLN A CA 1
ATOM 849 C C . GLN A 1 109 ? -5.407 -0.404 -14.137 1.00 94.69 109 GLN A C 1
ATOM 851 O O . GLN A 1 109 ? -6.417 0.079 -14.647 1.00 94.69 109 GLN A O 1
ATOM 856 N N . CYS A 1 110 ? -5.349 -0.696 -12.848 1.00 94.31 110 CYS A N 1
ATOM 857 C CA . CYS A 1 110 ? -6.370 -0.418 -11.851 1.00 94.31 110 CYS A CA 1
ATOM 858 C C . CYS A 1 110 ? -6.266 1.006 -11.284 1.00 94.31 110 CYS A C 1
ATOM 860 O O . CYS A 1 110 ? -7.301 1.618 -11.022 1.00 94.31 110 CYS A O 1
ATOM 862 N N . LEU A 1 111 ? -5.037 1.516 -11.137 1.00 93.56 111 LEU A N 1
ATOM 863 C CA . LEU A 1 111 ? -4.679 2.823 -10.579 1.00 93.56 111 LEU A CA 1
ATOM 864 C C . LEU A 1 111 ? -5.297 3.075 -9.181 1.00 93.56 111 LEU A C 1
ATOM 866 O O . LEU A 1 111 ? -6.058 4.031 -8.999 1.00 93.56 111 LEU A O 1
ATOM 870 N N . PRO A 1 112 ? -5.029 2.210 -8.180 1.00 93.50 112 PRO A N 1
ATOM 871 C CA . PRO A 1 112 ? -5.576 2.372 -6.840 1.00 93.50 112 PRO A CA 1
ATOM 872 C C . PRO A 1 112 ? -4.932 3.547 -6.092 1.00 93.50 112 PRO A C 1
ATOM 874 O O . PRO A 1 112 ? -3.845 4.022 -6.422 1.00 93.50 112 PRO A O 1
ATOM 877 N N . ALA A 1 113 ? -5.576 3.984 -5.010 1.00 92.38 113 ALA A N 1
ATOM 878 C CA . ALA A 1 113 ? -4.902 4.805 -4.011 1.00 92.38 113 ALA A CA 1
ATOM 879 C C . ALA A 1 113 ? -3.827 3.983 -3.265 1.00 92.38 113 ALA A C 1
ATOM 881 O O . ALA A 1 113 ? -3.735 2.765 -3.402 1.00 92.38 113 ALA A O 1
ATOM 882 N N . GLN A 1 114 ? -3.029 4.641 -2.417 1.00 93.56 114 GLN A N 1
ATOM 883 C CA . GLN A 1 114 ? -2.015 3.955 -1.600 1.00 93.56 114 GLN A CA 1
ATOM 884 C C . GLN A 1 114 ? -2.614 2.874 -0.684 1.00 93.56 114 GLN A C 1
ATOM 886 O O . GLN A 1 114 ? -1.942 1.893 -0.379 1.00 93.56 114 GLN A O 1
ATOM 891 N N . PHE A 1 115 ? -3.870 3.053 -0.269 1.00 95.00 115 PHE A N 1
ATOM 892 C CA . PHE A 1 115 ? -4.654 2.097 0.505 1.00 95.00 115 PHE A CA 1
ATOM 893 C C . PHE A 1 115 ? -6.092 2.042 -0.020 1.00 95.00 115 PHE A C 1
ATOM 895 O O . PHE A 1 115 ? -6.650 3.081 -0.386 1.00 95.00 115 PHE A O 1
ATOM 902 N N . GLY A 1 116 ? -6.705 0.859 0.030 1.00 92.69 116 GLY A N 1
ATOM 903 C CA . GLY A 1 116 ? -8.164 0.724 0.010 1.00 92.69 116 GLY A CA 1
ATOM 904 C C . GLY A 1 116 ? -8.781 1.234 1.321 1.00 92.69 116 GLY A C 1
ATOM 905 O O . GLY A 1 116 ? -8.063 1.591 2.257 1.00 92.69 116 GLY A O 1
ATOM 906 N N . ALA A 1 117 ? -10.113 1.267 1.428 1.00 92.44 117 ALA A N 1
ATOM 907 C CA . ALA A 1 117 ? -10.727 1.599 2.715 1.00 92.44 117 ALA A CA 1
ATOM 908 C C . ALA A 1 117 ? -10.471 0.474 3.738 1.00 92.44 117 ALA A C 1
ATOM 910 O O . ALA A 1 117 ? -10.674 -0.698 3.401 1.00 92.44 117 ALA A O 1
ATOM 911 N N . PRO A 1 118 ? -10.066 0.803 4.977 1.00 94.75 118 PRO A N 1
ATOM 912 C CA . PRO A 1 118 ? -10.004 -0.164 6.061 1.00 94.75 118 PRO A CA 1
ATOM 913 C C . PRO A 1 118 ? -11.394 -0.726 6.380 1.00 94.75 118 PRO A C 1
ATOM 915 O O . PRO A 1 118 ? -12.417 -0.078 6.169 1.00 94.75 118 PRO A O 1
ATOM 918 N N . THR A 1 119 ? -11.436 -1.946 6.904 1.00 94.50 119 THR A N 1
ATOM 919 C CA . THR A 1 119 ? -12.664 -2.631 7.326 1.00 94.50 119 THR A CA 1
ATOM 920 C C . THR A 1 119 ? -12.437 -3.281 8.687 1.00 94.50 119 THR A C 1
ATOM 922 O O . THR A 1 119 ? -11.382 -3.866 8.920 1.00 94.50 119 THR A O 1
ATOM 925 N N . LEU A 1 120 ? -13.402 -3.164 9.599 1.00 93.94 120 LEU A N 1
ATOM 926 C CA . LEU A 1 120 ? -13.326 -3.742 10.943 1.00 93.94 120 LEU A CA 1
ATOM 927 C C . LEU A 1 120 ? -13.978 -5.132 10.962 1.00 93.94 120 LEU A C 1
ATOM 929 O O . LEU A 1 120 ? -15.140 -5.266 10.576 1.00 93.94 120 LEU A O 1
ATOM 933 N N . SER A 1 121 ? -13.255 -6.146 11.432 1.00 91.75 121 SER A N 1
ATOM 934 C CA . SER A 1 121 ? -13.781 -7.495 11.654 1.00 91.75 121 SER A CA 1
ATOM 935 C C . SER A 1 121 ? -14.455 -7.634 13.027 1.00 91.75 121 SER A C 1
ATOM 937 O O . SER A 1 121 ? -14.225 -6.848 13.947 1.00 91.75 121 SER A O 1
ATOM 939 N N . GLY A 1 122 ? -15.286 -8.670 13.192 1.00 88.62 122 GLY A N 1
ATOM 940 C CA . GLY A 1 122 ? -16.034 -8.913 14.435 1.00 88.62 122 GLY A CA 1
ATOM 941 C C . GLY A 1 122 ? -15.175 -9.252 15.663 1.00 88.62 122 GLY A C 1
ATOM 942 O O . GLY A 1 122 ? -15.648 -9.109 16.786 1.00 88.62 122 GLY A O 1
ATOM 943 N N . ASP A 1 123 ? -13.921 -9.664 15.465 1.00 87.81 123 ASP A N 1
ATOM 944 C CA . ASP A 1 123 ? -12.919 -9.877 16.518 1.00 87.81 123 ASP A CA 1
ATOM 945 C C . ASP A 1 123 ? -12.061 -8.626 16.807 1.00 87.81 123 ASP A C 1
ATOM 947 O O . ASP A 1 123 ? -11.165 -8.673 17.645 1.00 87.81 123 ASP A O 1
ATOM 951 N N . GLY A 1 124 ? -12.351 -7.497 16.148 1.00 91.81 124 GLY A N 1
ATOM 952 C CA . GLY A 1 124 ? -11.756 -6.190 16.434 1.00 91.81 124 GLY A CA 1
ATOM 953 C C . GLY A 1 124 ? -10.510 -5.823 15.627 1.00 91.81 124 GLY A C 1
ATOM 954 O O . GLY A 1 124 ? -9.952 -4.748 15.850 1.00 91.81 124 GLY A O 1
ATOM 955 N N . LYS A 1 125 ? -10.084 -6.654 14.669 1.00 94.88 125 LYS A N 1
ATOM 956 C CA . LYS A 1 125 ? -8.966 -6.315 13.779 1.00 94.88 125 LYS A CA 1
ATOM 957 C C . LYS A 1 125 ? -9.410 -5.378 12.657 1.00 94.88 125 LYS A C 1
ATOM 959 O O . LYS A 1 125 ? -10.513 -5.468 12.124 1.00 94.88 125 LYS A O 1
ATOM 964 N N . VAL A 1 126 ? -8.518 -4.476 12.269 1.00 96.06 126 VAL A N 1
ATOM 965 C CA . VAL A 1 126 ? -8.688 -3.580 11.127 1.00 96.06 126 VAL A CA 1
ATOM 966 C C . VAL A 1 126 ? -7.932 -4.148 9.937 1.00 96.06 126 VAL A C 1
ATOM 968 O O . VAL A 1 126 ? -6.705 -4.193 9.929 1.00 96.06 126 VAL A O 1
ATOM 971 N N . TYR A 1 127 ? -8.670 -4.557 8.914 1.00 96.06 127 TYR A N 1
ATOM 972 C CA . TYR A 1 127 ? -8.122 -5.046 7.660 1.00 96.06 127 TYR A CA 1
ATOM 973 C C . TYR A 1 127 ? -7.980 -3.902 6.662 1.00 96.06 127 TYR A C 1
ATOM 975 O O . TYR A 1 127 ? -8.968 -3.249 6.329 1.00 96.06 127 TYR A O 1
ATOM 983 N N . VAL A 1 128 ? -6.769 -3.661 6.159 1.00 96.12 128 VAL A N 1
ATOM 984 C CA . VAL A 1 128 ? -6.500 -2.650 5.127 1.00 96.12 128 VAL A CA 1
ATOM 985 C C . VAL A 1 128 ? -5.562 -3.196 4.054 1.00 96.12 128 VAL A C 1
ATOM 987 O O . VAL A 1 128 ? -4.468 -3.677 4.337 1.00 96.12 128 VAL A O 1
ATOM 990 N N . GLY A 1 129 ? -5.996 -3.121 2.798 1.00 96.12 129 GLY A N 1
ATOM 991 C CA . GLY A 1 129 ? -5.165 -3.454 1.645 1.00 96.12 129 GLY A CA 1
ATOM 992 C C . GLY A 1 129 ? -4.346 -2.253 1.174 1.00 96.12 129 GLY A C 1
ATOM 993 O O . GLY A 1 129 ? -4.877 -1.142 1.101 1.00 96.12 129 GLY A O 1
ATOM 994 N N . ARG A 1 130 ? -3.069 -2.463 0.844 1.00 96.06 130 ARG A N 1
ATOM 995 C CA . ARG A 1 130 ? -2.129 -1.420 0.395 1.00 96.06 130 ARG A CA 1
ATOM 996 C C . ARG A 1 130 ? -1.670 -1.652 -1.052 1.00 96.06 130 ARG A C 1
ATOM 998 O O . ARG A 1 130 ? -1.703 -2.767 -1.566 1.00 96.06 130 ARG A O 1
ATOM 1005 N N . ALA A 1 131 ? -1.225 -0.592 -1.725 1.00 95.81 131 ALA A N 1
ATOM 1006 C CA . ALA A 1 131 ? -0.711 -0.634 -3.099 1.00 95.81 131 ALA A CA 1
ATOM 1007 C C . ALA A 1 131 ? 0.546 -1.516 -3.310 1.00 95.81 131 ALA A C 1
ATOM 1009 O O . ALA A 1 131 ? 0.878 -1.831 -4.449 1.00 95.81 131 ALA A O 1
ATOM 1010 N N . ASP A 1 132 ? 1.218 -1.969 -2.247 1.00 96.44 132 ASP A N 1
ATOM 1011 C CA . ASP A 1 132 ? 2.289 -2.980 -2.312 1.00 96.44 132 ASP A CA 1
ATOM 1012 C C . ASP A 1 132 ? 1.767 -4.425 -2.476 1.00 96.44 132 ASP A C 1
ATOM 1014 O O . ASP A 1 132 ? 2.552 -5.367 -2.60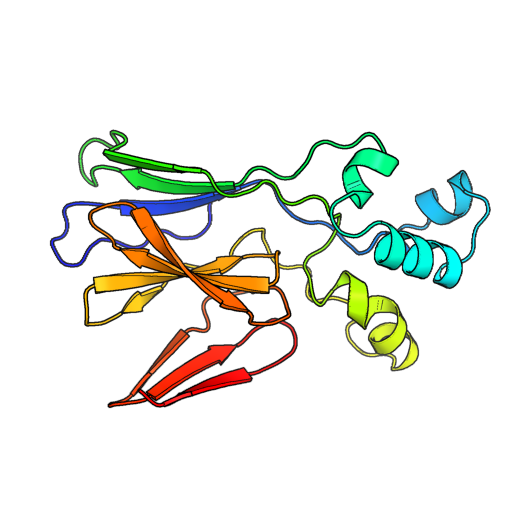5 1.00 96.44 132 ASP A O 1
ATOM 1018 N N . GLY A 1 133 ? 0.444 -4.600 -2.517 1.00 95.75 133 GLY A N 1
ATOM 1019 C CA . GLY A 1 133 ? -0.230 -5.883 -2.685 1.00 95.75 133 GLY A CA 1
ATOM 1020 C C . GLY A 1 133 ? -0.372 -6.692 -1.401 1.00 95.75 133 GLY A C 1
ATOM 1021 O O . GLY A 1 133 ? -0.722 -7.868 -1.472 1.00 95.75 133 GLY A O 1
ATOM 1022 N N . LEU A 1 134 ? -0.120 -6.094 -0.233 1.00 96.88 134 LEU A N 1
ATOM 1023 C CA . LEU A 1 134 ? -0.332 -6.743 1.057 1.00 96.88 134 LEU A CA 1
ATOM 1024 C C . LEU A 1 134 ? -1.683 -6.344 1.667 1.00 96.88 134 LEU A C 1
ATOM 1026 O O . LEU A 1 134 ? -2.062 -5.168 1.683 1.00 96.88 134 LEU A O 1
ATOM 1030 N N . LEU A 1 135 ? -2.390 -7.331 2.221 1.00 96.69 135 LEU A N 1
ATOM 1031 C CA . LEU A 1 135 ? -3.499 -7.116 3.149 1.00 96.69 135 LEU A CA 1
ATOM 1032 C C . LEU A 1 135 ? -2.942 -7.098 4.574 1.00 96.69 135 LEU A C 1
ATOM 1034 O O . LEU A 1 135 ? -2.442 -8.112 5.059 1.00 96.69 135 LEU A O 1
ATOM 1038 N N . TYR A 1 136 ? -3.043 -5.957 5.245 1.00 97.00 136 TYR A N 1
ATOM 1039 C CA . TYR A 1 136 ? -2.645 -5.778 6.636 1.00 97.00 136 TYR A CA 1
ATOM 1040 C C . TYR A 1 136 ? -3.830 -6.084 7.552 1.00 97.00 136 TYR A C 1
ATOM 1042 O O . TYR A 1 136 ? -4.885 -5.475 7.395 1.00 97.00 136 TYR A O 1
ATOM 1050 N N . ALA A 1 137 ? -3.648 -6.977 8.523 1.00 96.56 137 ALA A N 1
ATOM 1051 C CA . ALA A 1 137 ? -4.572 -7.191 9.635 1.00 96.56 137 ALA A CA 1
ATOM 1052 C C . ALA A 1 137 ? -3.984 -6.529 10.887 1.00 96.56 137 ALA A C 1
ATOM 1054 O O . ALA A 1 137 ? -3.013 -7.030 11.453 1.00 96.56 137 ALA A O 1
ATOM 1055 N N . VAL A 1 138 ? -4.530 -5.374 11.267 1.00 97.56 138 VAL A N 1
ATOM 1056 C CA . VAL A 1 138 ? -4.008 -4.475 12.305 1.00 97.56 138 VAL A CA 1
ATOM 1057 C C . VAL A 1 138 ? -4.831 -4.605 13.587 1.00 97.56 138 VAL A C 1
ATOM 1059 O O . VAL A 1 138 ? -6.052 -4.482 13.564 1.00 97.56 138 VAL A O 1
ATOM 1062 N N . GLU A 1 139 ? -4.173 -4.799 14.723 1.00 97.25 139 GLU A N 1
ATOM 1063 C CA . GLU A 1 139 ? -4.797 -4.789 16.047 1.00 97.25 139 GLU A CA 1
ATOM 1064 C C . GLU A 1 139 ? -5.209 -3.358 16.428 1.00 97.25 139 GLU A C 1
ATOM 1066 O O . GLU A 1 139 ? -4.361 -2.469 16.561 1.00 97.25 139 GLU A O 1
ATOM 1071 N N . SER A 1 140 ? -6.510 -3.110 16.624 1.00 95.69 140 SER A N 1
ATOM 1072 C CA . SER A 1 140 ? -7.045 -1.744 16.755 1.00 95.69 140 SER A CA 1
ATOM 1073 C C . SER A 1 140 ? -6.504 -0.966 17.963 1.00 95.69 140 SER A C 1
ATOM 1075 O O . SER A 1 140 ? -6.453 0.261 17.937 1.00 95.69 140 SER A O 1
ATOM 1077 N N . GLY A 1 141 ? -6.129 -1.665 19.038 1.00 94.12 141 GLY A N 1
ATOM 1078 C CA . GLY A 1 141 ? -5.658 -1.049 20.282 1.00 94.12 141 GLY A CA 1
ATOM 1079 C C . GLY A 1 141 ? -4.163 -0.718 20.318 1.00 94.12 141 GLY A C 1
ATOM 1080 O O . GLY A 1 141 ? -3.752 0.093 21.141 1.00 94.12 141 GLY A O 1
ATOM 1081 N N . THR A 1 142 ? -3.348 -1.336 19.457 1.00 94.81 142 THR A N 1
ATOM 1082 C CA . THR A 1 142 ? -1.873 -1.260 19.523 1.00 94.81 142 THR A CA 1
ATOM 1083 C C . THR A 1 142 ? -1.212 -0.849 18.212 1.00 94.81 142 THR A C 1
ATOM 1085 O O . THR A 1 142 ? -0.039 -0.485 18.223 1.00 94.81 142 THR A O 1
ATOM 1088 N N . GLY A 1 143 ? -1.906 -0.972 17.077 1.00 96.00 143 GLY A N 1
ATOM 1089 C CA . GLY A 1 143 ? -1.327 -0.747 15.753 1.00 96.00 143 GLY A CA 1
ATOM 1090 C C . GLY A 1 143 ? -0.357 -1.837 15.279 1.00 96.00 143 GLY A C 1
ATOM 1091 O O . GLY A 1 143 ? 0.196 -1.716 14.184 1.00 96.00 143 GLY A O 1
ATOM 1092 N N . SER A 1 144 ? -0.141 -2.904 16.059 1.00 97.38 144 SER A N 1
ATOM 1093 C CA . SER A 1 144 ? 0.622 -4.081 15.618 1.00 97.38 144 SER A CA 1
ATOM 1094 C C . SER A 1 144 ? -0.153 -4.848 14.552 1.00 97.38 144 SER A C 1
ATOM 1096 O O . SER A 1 144 ? -1.374 -4.929 14.637 1.00 97.38 144 SER A O 1
ATOM 1098 N N . PHE A 1 145 ? 0.526 -5.443 13.571 1.00 98.00 145 PHE A N 1
ATOM 1099 C CA . PHE A 1 145 ? -0.151 -6.069 12.436 1.00 98.00 145 PHE A CA 1
ATOM 1100 C C . PHE A 1 145 ? 0.485 -7.381 11.977 1.00 98.00 145 PHE A C 1
ATOM 1102 O O . PHE A 1 145 ? 1.664 -7.645 12.211 1.00 98.00 145 PHE A O 1
ATOM 1109 N N . GLN A 1 146 ? -0.311 -8.165 11.256 1.00 97.00 146 GLN A N 1
ATOM 1110 C CA . GLN A 1 146 ? 0.137 -9.253 10.387 1.00 97.00 146 GLN A CA 1
ATOM 1111 C C . GLN A 1 146 ? -0.164 -8.892 8.925 1.00 97.00 146 GLN A C 1
ATOM 1113 O O . GLN A 1 146 ? -0.974 -8.002 8.657 1.00 97.00 146 GLN A O 1
ATOM 1118 N N . THR A 1 147 ? 0.482 -9.565 7.972 1.00 97.19 147 THR A N 1
ATOM 1119 C CA . THR A 1 147 ? 0.314 -9.305 6.533 1.00 97.19 147 THR A CA 1
ATOM 1120 C C . THR A 1 147 ? 0.060 -10.584 5.756 1.00 97.19 147 THR A C 1
ATOM 1122 O O . THR A 1 147 ? 0.761 -11.574 5.960 1.00 97.19 147 THR A O 1
ATOM 1125 N N . PHE A 1 148 ? -0.854 -10.516 4.793 1.00 94.88 148 PHE A N 1
ATOM 1126 C CA . PHE A 1 148 ? -1.105 -11.564 3.808 1.00 94.88 148 PHE A CA 1
ATOM 1127 C C . PHE A 1 148 ? -0.724 -11.041 2.422 1.00 94.88 148 PHE A C 1
ATOM 1129 O O . PHE A 1 148 ? -1.096 -9.920 2.070 1.00 94.88 148 PHE A O 1
ATOM 1136 N N . ASP A 1 149 ? 0.017 -11.828 1.641 1.00 95.19 149 ASP A N 1
ATOM 1137 C CA . ASP A 1 149 ? 0.344 -11.455 0.265 1.00 95.19 149 ASP A CA 1
ATOM 1138 C C . ASP A 1 149 ? -0.859 -11.716 -0.652 1.00 95.19 149 ASP A C 1
ATOM 1140 O O . ASP A 1 149 ? -1.240 -12.863 -0.881 1.00 95.19 149 ASP A O 1
ATOM 1144 N N . ALA A 1 150 ? -1.458 -10.636 -1.153 1.00 94.75 150 ALA A N 1
ATOM 1145 C CA . ALA A 1 150 ? -2.585 -10.653 -2.079 1.00 94.75 150 ALA A CA 1
ATOM 1146 C C . ALA A 1 150 ? -2.160 -10.304 -3.521 1.00 94.75 150 ALA A C 1
ATOM 1148 O O . ALA A 1 150 ? -3.006 -10.088 -4.388 1.00 94.75 150 ALA A O 1
ATOM 1149 N N . LEU A 1 151 ? -0.849 -10.261 -3.794 1.00 94.06 151 LEU A N 1
ATOM 1150 C CA . LEU A 1 151 ? -0.205 -10.122 -5.107 1.00 94.06 151 LEU A CA 1
ATOM 1151 C C . LEU A 1 151 ? -0.482 -8.824 -5.892 1.00 94.06 151 LEU A C 1
ATOM 1153 O O . LEU A 1 151 ? 0.307 -8.502 -6.777 1.00 94.06 151 LEU A O 1
ATOM 1157 N N . ALA A 1 152 ? -1.537 -8.068 -5.580 1.00 95.50 152 ALA A N 1
ATOM 1158 C CA . ALA A 1 152 ? -1.942 -6.859 -6.292 1.00 95.50 152 ALA A CA 1
ATOM 1159 C C . ALA A 1 152 ? -2.615 -5.826 -5.371 1.00 95.50 152 ALA A C 1
ATOM 1161 O O . ALA A 1 152 ? -3.187 -6.177 -4.339 1.00 95.50 152 ALA A O 1
ATOM 1162 N N . GLY A 1 153 ? -2.557 -4.548 -5.756 1.00 95.00 153 GLY A N 1
ATOM 1163 C CA . GLY A 1 153 ? -3.134 -3.432 -5.001 1.00 95.00 153 GLY A CA 1
ATOM 1164 C C . GLY A 1 153 ? -4.663 -3.474 -4.849 1.00 95.00 153 GLY A C 1
ATOM 1165 O O . GLY A 1 153 ? -5.361 -4.277 -5.469 1.00 95.00 153 GLY A O 1
ATOM 1166 N N . PHE A 1 154 ? -5.196 -2.568 -4.024 1.00 94.50 154 PHE A N 1
ATOM 1167 C CA . PHE A 1 154 ? -6.605 -2.545 -3.613 1.00 94.50 154 PHE A CA 1
ATOM 1168 C C . PHE A 1 154 ? -7.241 -1.188 -3.933 1.00 94.50 154 PHE A C 1
ATOM 1170 O O . PHE A 1 154 ? -6.844 -0.167 -3.378 1.00 94.50 154 PHE A O 1
ATOM 1177 N N . LEU A 1 155 ? -8.249 -1.172 -4.809 1.00 90.25 155 LEU A N 1
ATOM 1178 C CA . LEU A 1 155 ? -8.935 0.062 -5.218 1.00 90.25 155 LEU A CA 1
ATOM 1179 C C . LEU A 1 155 ? -9.956 0.564 -4.179 1.00 90.25 155 LEU A C 1
ATOM 1181 O O . LEU A 1 155 ? -10.167 1.764 -4.046 1.00 90.25 155 LEU A O 1
ATOM 1185 N N . HIS A 1 156 ? -10.605 -0.358 -3.468 1.00 86.62 156 HIS A N 1
ATOM 1186 C CA . HIS A 1 156 ? -11.771 -0.129 -2.608 1.00 86.62 156 HIS A CA 1
ATOM 1187 C C . HIS A 1 156 ? -11.759 -1.121 -1.426 1.00 86.62 156 HIS A C 1
ATOM 1189 O O . HIS A 1 156 ? -10.958 -2.060 -1.450 1.00 86.62 156 HIS A O 1
ATOM 1195 N N . PRO A 1 157 ? -12.607 -0.949 -0.388 1.00 80.81 157 PRO A N 1
ATOM 1196 C CA . PRO A 1 157 ? -12.827 -2.019 0.584 1.00 80.81 157 PRO A CA 1
ATOM 1197 C C . PRO A 1 157 ? -13.352 -3.260 -0.139 1.00 80.81 157 PRO A C 1
ATOM 1199 O O . PRO A 1 157 ? -14.270 -3.166 -0.954 1.00 80.81 157 PRO A O 1
ATOM 1202 N N . GLY A 1 158 ? -12.763 -4.412 0.167 1.00 81.56 158 GLY A N 1
ATOM 1203 C CA . GLY A 1 158 ? -13.135 -5.689 -0.442 1.00 81.56 158 GLY A CA 1
ATOM 1204 C C . GLY A 1 158 ? -13.209 -6.853 0.539 1.00 81.56 158 GLY A C 1
ATOM 1205 O O . GLY A 1 158 ? -13.522 -7.955 0.106 1.00 81.56 158 GLY A O 1
ATOM 1206 N N . THR A 1 159 ? -12.903 -6.646 1.829 1.00 92.06 159 THR A N 1
ATOM 1207 C CA . THR A 1 159 ? -12.956 -7.730 2.823 1.00 92.06 159 THR A CA 1
ATOM 1208 C C . THR A 1 159 ? -14.396 -8.018 3.234 1.00 92.06 159 THR A C 1
ATOM 1210 O O . THR A 1 159 ? -15.211 -7.116 3.423 1.00 92.06 159 THR A O 1
ATOM 1213 N N . SER A 1 160 ? -14.712 -9.303 3.334 1.00 92.69 160 SER A N 1
ATOM 1214 C CA . SER A 1 160 ? -16.030 -9.820 3.688 1.00 92.69 160 SER A CA 1
ATOM 1215 C C . SER A 1 160 ? -15.876 -11.143 4.433 1.00 92.69 160 SER A C 1
ATOM 1217 O O . SER A 1 160 ? -14.901 -11.865 4.214 1.00 92.69 160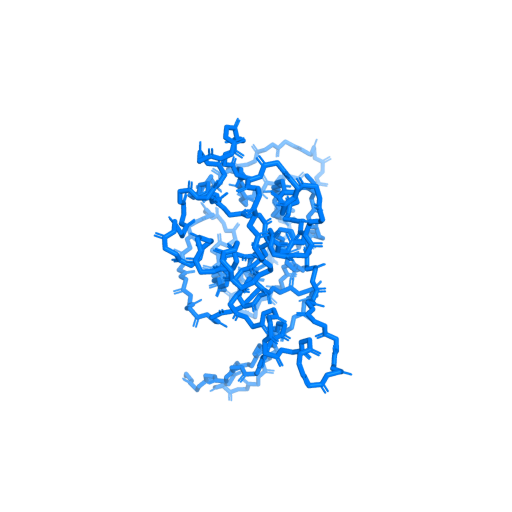 SER A O 1
ATOM 1219 N N . TRP A 1 161 ? -16.823 -11.453 5.321 1.00 92.56 161 TRP A N 1
ATOM 1220 C CA . TRP A 1 161 ? -16.745 -12.613 6.210 1.00 92.56 161 TRP A CA 1
ATOM 1221 C C . TRP A 1 161 ? -18.045 -13.412 6.247 1.00 92.56 161 TRP A C 1
ATOM 1223 O O . TRP A 1 161 ? -19.142 -12.858 6.164 1.00 92.56 161 TRP A O 1
ATOM 1233 N N . ALA A 1 162 ? -17.892 -14.711 6.466 1.00 92.94 162 ALA A N 1
ATOM 1234 C CA . ALA A 1 162 ? -18.918 -15.631 6.937 1.00 92.94 162 ALA A CA 1
ATOM 1235 C C . ALA A 1 162 ? -18.297 -16.519 8.044 1.00 92.94 162 ALA A C 1
ATOM 1237 O O . ALA A 1 162 ? -17.089 -16.433 8.280 1.00 92.94 162 ALA A O 1
ATOM 1238 N N . PRO A 1 163 ? -19.066 -17.353 8.768 1.00 92.38 163 PRO A N 1
ATOM 1239 C CA . PRO A 1 163 ? -18.494 -18.260 9.763 1.00 92.38 163 PRO A CA 1
ATOM 1240 C C . PRO A 1 163 ? -17.398 -19.153 9.154 1.00 92.38 163 PRO A C 1
ATOM 1242 O O . PRO A 1 163 ? -17.674 -19.913 8.230 1.00 92.38 163 PRO A O 1
ATOM 1245 N N . GLY A 1 164 ? -16.167 -19.029 9.664 1.00 90.88 164 GLY A N 1
ATOM 1246 C CA . GLY A 1 164 ? -14.985 -19.763 9.189 1.00 90.88 164 GLY A CA 1
ATOM 1247 C C . GLY A 1 164 ? -14.465 -19.361 7.803 1.00 90.88 164 GLY A C 1
ATOM 1248 O O . GLY A 1 164 ? -13.722 -20.127 7.199 1.00 90.88 164 GLY A O 1
ATOM 1249 N N . LEU A 1 165 ? -14.873 -18.203 7.261 1.00 94.19 165 LEU A N 1
ATOM 1250 C CA . LEU A 1 165 ? -14.527 -17.785 5.899 1.00 94.19 165 LEU A CA 1
ATOM 1251 C C . LEU A 1 165 ? -14.257 -16.279 5.807 1.00 94.19 165 LEU A C 1
ATOM 1253 O O . LEU A 1 165 ? -15.077 -15.466 6.233 1.00 94.19 165 LEU A O 1
ATOM 1257 N N . MET A 1 166 ? -13.147 -15.895 5.175 1.00 92.94 166 MET A N 1
ATOM 1258 C CA . MET A 1 166 ? -12.857 -14.516 4.768 1.00 92.94 166 MET A CA 1
ATOM 1259 C C . MET A 1 166 ? -12.600 -14.468 3.264 1.00 92.94 166 MET A C 1
ATOM 1261 O O . MET A 1 166 ? -11.854 -15.291 2.743 1.00 92.94 166 MET A O 1
ATOM 1265 N N . ALA A 1 167 ? -13.155 -13.474 2.575 1.00 94.81 167 ALA A N 1
ATOM 1266 C CA . ALA A 1 167 ? -12.873 -13.209 1.168 1.00 94.81 167 ALA A CA 1
ATOM 1267 C C . ALA A 1 167 ? -12.450 -11.748 0.959 1.00 94.81 167 ALA A C 1
ATOM 1269 O O . ALA A 1 167 ? -13.043 -10.848 1.558 1.00 94.81 167 ALA A O 1
ATOM 1270 N N . VAL A 1 168 ? -11.445 -11.506 0.108 1.00 94.75 168 VAL A N 1
ATOM 1271 C CA . VAL A 1 168 ? -11.004 -10.158 -0.294 1.00 94.75 168 VAL A CA 1
ATOM 1272 C C . VAL A 1 168 ? -10.750 -10.058 -1.794 1.00 94.75 168 VAL A C 1
ATOM 1274 O O . VAL A 1 168 ? -10.139 -10.942 -2.394 1.00 94.75 168 VAL A O 1
ATOM 1277 N N . THR A 1 169 ? -11.174 -8.952 -2.400 1.00 94.44 169 THR A N 1
ATOM 1278 C CA . THR A 1 169 ? -10.814 -8.596 -3.776 1.00 94.44 169 THR A CA 1
ATOM 1279 C C . THR A 1 169 ? -9.605 -7.667 -3.823 1.00 94.44 169 THR A C 1
ATOM 1281 O O . THR A 1 169 ? -9.504 -6.703 -3.062 1.00 94.44 169 THR A O 1
ATOM 1284 N N . THR A 1 170 ? -8.704 -7.931 -4.764 1.00 94.69 170 THR A N 1
ATOM 1285 C CA . THR A 1 170 ? -7.680 -6.986 -5.223 1.00 94.69 170 THR A CA 1
ATOM 1286 C C . THR A 1 170 ? -8.068 -6.431 -6.593 1.00 94.69 170 THR A C 1
ATOM 1288 O O . THR A 1 170 ? -9.123 -6.746 -7.146 1.00 94.69 170 THR A O 1
ATOM 1291 N N . CYS A 1 171 ? -7.203 -5.606 -7.174 1.00 93.25 171 CYS A N 1
ATOM 1292 C CA . CYS A 1 171 ? -7.309 -5.164 -8.559 1.00 93.25 171 CYS A CA 1
ATOM 1293 C C . CYS A 1 171 ? -7.288 -6.307 -9.596 1.00 93.25 171 CYS A C 1
ATOM 1295 O O . CYS A 1 171 ? -7.798 -6.101 -10.701 1.00 93.25 171 CYS A O 1
ATOM 1297 N N . ASP A 1 172 ? -6.738 -7.478 -9.239 1.00 92.56 172 ASP A N 1
ATOM 1298 C CA . ASP A 1 172 ? -6.462 -8.592 -10.160 1.00 92.56 172 ASP A CA 1
ATOM 1299 C C . ASP A 1 172 ? -7.168 -9.913 -9.820 1.00 92.56 172 ASP A C 1
ATOM 1301 O O . ASP A 1 172 ? -7.250 -10.791 -10.680 1.00 92.56 172 ASP A O 1
ATOM 1305 N N . GLY A 1 173 ? -7.686 -10.089 -8.601 1.00 90.94 173 GLY A N 1
ATOM 1306 C CA . GLY A 1 173 ? -8.277 -11.365 -8.203 1.00 90.94 173 GLY A CA 1
ATOM 1307 C C . GLY A 1 173 ? -9.100 -11.338 -6.921 1.00 90.94 173 GLY A C 1
ATOM 1308 O O . GLY A 1 173 ? -9.271 -10.306 -6.273 1.00 90.94 173 GLY A O 1
ATOM 1309 N N . LEU A 1 174 ? -9.615 -12.515 -6.573 1.00 93.88 174 LEU A N 1
ATOM 1310 C CA . LEU A 1 174 ? -10.338 -12.805 -5.339 1.00 93.88 174 LEU A CA 1
ATOM 1311 C C . LEU A 1 174 ? -9.522 -13.826 -4.542 1.00 93.88 174 LEU A C 1
ATOM 1313 O O . LEU A 1 174 ? -9.235 -14.909 -5.048 1.00 93.88 174 LEU A O 1
ATOM 1317 N N . PHE A 1 175 ? -9.186 -13.491 -3.301 1.00 93.38 175 PHE A N 1
ATOM 1318 C CA . PHE A 1 175 ? -8.581 -14.413 -2.344 1.00 93.38 175 PHE A CA 1
ATOM 1319 C C . PHE A 1 175 ? -9.638 -14.827 -1.329 1.00 93.38 175 PHE A C 1
ATOM 1321 O O . PHE A 1 175 ? -10.454 -14.006 -0.908 1.00 93.38 175 PHE A O 1
ATOM 1328 N N . VAL A 1 176 ? -9.622 -16.102 -0.952 1.00 94.31 176 VAL A N 1
ATOM 1329 C CA . VAL A 1 176 ? -10.553 -16.693 0.008 1.00 94.31 176 VAL A CA 1
ATOM 1330 C C . VAL A 1 176 ? -9.747 -17.551 0.978 1.00 94.31 176 VAL A C 1
ATOM 1332 O O . VAL A 1 176 ? -8.904 -18.335 0.545 1.00 94.31 176 VAL A O 1
ATOM 1335 N N . TRP A 1 177 ? -10.003 -17.392 2.273 1.00 89.81 177 TRP A N 1
ATOM 1336 C CA . TRP A 1 177 ? -9.376 -18.153 3.350 1.00 89.81 177 TRP A CA 1
ATOM 1337 C C . TRP A 1 177 ? -10.442 -18.808 4.216 1.00 89.81 177 TRP A C 1
ATOM 1339 O O . TRP A 1 177 ? -11.374 -18.137 4.661 1.00 89.81 177 TRP A O 1
ATOM 1349 N N . GLU A 1 178 ? -10.251 -20.092 4.490 1.00 90.19 178 GLU A N 1
ATOM 1350 C CA . GLU A 1 178 ? -10.948 -20.830 5.543 1.00 90.19 178 GLU A CA 1
ATOM 1351 C C . GLU A 1 178 ? -10.106 -20.767 6.829 1.00 90.19 178 GLU A C 1
ATOM 1353 O O . GLU A 1 178 ? -8.873 -20.825 6.749 1.00 90.19 178 GLU A O 1
ATOM 1358 N N . TYR A 1 179 ? -10.746 -20.599 7.993 1.00 78.69 179 TYR A N 1
ATOM 1359 C CA . TYR A 1 179 ? -10.078 -20.450 9.298 1.00 78.69 179 TYR A CA 1
ATOM 1360 C C . TYR A 1 179 ? -10.922 -20.943 10.484 1.00 78.69 179 TYR A C 1
ATOM 1362 O O . TYR A 1 179 ? -12.169 -20.951 10.370 1.00 78.69 179 TYR A O 1
#

Radius of gyration: 17.58 Å; chains: 1; bounding box: 36×36×48 Å

Secondary structure (DSSP, 8-state):
-B---EE-TTS--EEEEEEPPP---GGG-HHHHHHTT--HHHHHHHHHHHGGGHHHHTTPPPEEEEEEEE-TTT--EEEEEEEEEE--SS-TTHHHHHHHHHHTTS-------SB---EE-TTSEEEEEBTTSEEEEEETTT--EEEEE-SS--SS---EEETTEEEEE-SS-EEEEE-